Protein AF-A0A1W9L1L9-F1 (afdb_monomer_lite)

Secondary structure (DSSP, 8-state):
---HHHHS-TT--EEEEES-HHHHHHTT-HHHHHHHHTTTTEEEEEPPGGGTT---EEEEETTTEEEEE--TT-S--EEESS-----

pLDDT: mean 75.44, std 13.26, range [32.88, 90.25]

Radius of gy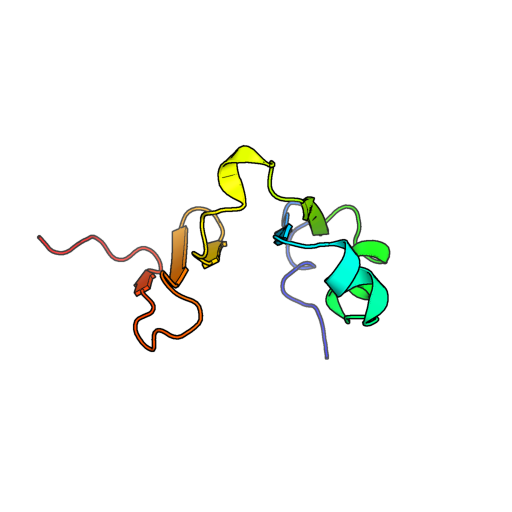ration: 15.03 Å; chains: 1; bounding box: 34×26×41 Å

Sequence (87 aa):
MRSNLALRSRHSRVRILLHNPEKVSRRGHLVMYLSRRLGHFIQIRALAEHHKSIQETFMIADGIGIMHHPYADSLLSTVNFKDRPTA

Foldseek 3Di:
DDPVQQVVDPPQAAEAEDLCVPVVVVVPDPLVVVCVVPVSRYHYYYDDPVCSPQQKDWDDDPVQKIWIDRHPPDPDIDIGRNDDPPD

Structure (mmCIF, N/CA/C/O backbone):
data_AF-A0A1W9L1L9-F1
#
_entry.id   AF-A0A1W9L1L9-F1
#
loop_
_atom_site.group_PDB
_atom_site.id
_atom_site.type_symbol
_atom_site.label_atom_id
_atom_site.label_alt_id
_atom_site.label_comp_id
_atom_site.label_asym_id
_atom_site.label_entity_id
_atom_site.label_seq_id
_atom_site.pdbx_PDB_ins_code
_atom_site.Cartn_x
_atom_site.Cartn_y
_atom_site.Cartn_z
_atom_site.occupancy
_atom_site.B_iso_or_equiv
_atom_site.auth_seq_id
_atom_site.auth_comp_id
_atom_site.auth_asym_id
_atom_site.auth_atom_id
_atom_site.pdbx_PDB_model_num
ATOM 1 N N . MET A 1 1 ? -14.064 14.089 6.657 1.00 37.22 1 MET A N 1
ATOM 2 C CA . MET A 1 1 ? -13.546 13.028 5.763 1.00 37.22 1 MET A CA 1
ATOM 3 C C . MET A 1 1 ? -13.812 11.668 6.410 1.00 37.22 1 MET A C 1
ATOM 5 O O . MET A 1 1 ? -13.140 11.311 7.367 1.00 37.22 1 MET A O 1
ATOM 9 N N . ARG A 1 2 ? -14.892 10.978 6.014 1.00 32.88 2 ARG A N 1
ATOM 10 C CA . ARG A 1 2 ? -15.376 9.758 6.690 1.00 32.88 2 ARG A CA 1
ATOM 11 C C . ARG A 1 2 ? -14.718 8.520 6.074 1.00 32.88 2 ARG A C 1
ATOM 13 O O . ARG A 1 2 ? -14.945 8.219 4.907 1.00 32.88 2 ARG A O 1
ATOM 20 N N . SER A 1 3 ? -13.910 7.816 6.864 1.00 44.41 3 SER A N 1
ATOM 21 C CA . SER A 1 3 ? -13.200 6.571 6.533 1.00 44.41 3 SER A CA 1
ATOM 22 C C . SER A 1 3 ? -14.164 5.382 6.363 1.00 44.41 3 SER A C 1
ATOM 24 O O . SER A 1 3 ? -14.107 4.416 7.113 1.00 44.41 3 SER A O 1
ATOM 26 N N . ASN A 1 4 ? -15.099 5.458 5.416 1.00 54.62 4 ASN A N 1
ATOM 27 C CA . ASN A 1 4 ? -16.194 4.488 5.290 1.00 54.62 4 ASN A CA 1
ATOM 28 C C . ASN A 1 4 ? -15.786 3.164 4.625 1.00 54.62 4 ASN A C 1
ATOM 30 O O . ASN A 1 4 ? -16.534 2.196 4.697 1.00 54.62 4 ASN A O 1
ATOM 34 N N . LEU A 1 5 ? -14.619 3.107 3.982 1.00 55.88 5 LEU A N 1
ATOM 35 C CA . LEU A 1 5 ? -14.182 1.914 3.257 1.00 55.88 5 LEU A CA 1
ATOM 36 C C . LEU A 1 5 ? -13.724 0.798 4.211 1.00 55.88 5 LEU A C 1
ATOM 38 O O . LEU A 1 5 ? -14.133 -0.344 4.061 1.00 55.88 5 LEU A O 1
ATOM 42 N N . ALA A 1 6 ? -12.960 1.141 5.253 1.00 52.41 6 ALA A N 1
ATOM 43 C CA . ALA A 1 6 ? -12.460 0.168 6.231 1.00 52.41 6 ALA A CA 1
ATOM 44 C C . ALA A 1 6 ? -13.506 -0.254 7.283 1.00 52.41 6 ALA A C 1
ATOM 46 O O . ALA A 1 6 ? -13.325 -1.266 7.949 1.00 52.41 6 ALA A O 1
ATOM 47 N N . LEU A 1 7 ? -14.590 0.516 7.445 1.00 53.88 7 LEU A N 1
ATOM 48 C CA . LEU A 1 7 ? -15.603 0.299 8.489 1.00 53.88 7 LEU A CA 1
ATOM 49 C C . LEU A 1 7 ? -16.819 -0.519 8.019 1.00 53.88 7 LEU A C 1
ATOM 51 O O . LEU A 1 7 ? -17.649 -0.894 8.841 1.00 53.88 7 LEU A O 1
ATOM 55 N N . ARG A 1 8 ? -16.949 -0.804 6.716 1.00 54.72 8 ARG A N 1
ATOM 56 C CA . ARG A 1 8 ? -18.119 -1.505 6.149 1.00 54.72 8 ARG A CA 1
ATOM 57 C C . ARG A 1 8 ? -18.136 -3.013 6.392 1.00 54.72 8 ARG A C 1
ATOM 59 O O . ARG A 1 8 ? -19.182 -3.633 6.243 1.00 54.72 8 ARG A O 1
ATOM 66 N N . SER A 1 9 ? -17.013 -3.612 6.779 1.00 57.94 9 SER A N 1
ATOM 67 C CA . SER A 1 9 ? -16.946 -5.036 7.102 1.00 57.94 9 SER A CA 1
ATOM 68 C C . SER A 1 9 ? -15.916 -5.280 8.192 1.00 57.94 9 SER A C 1
ATOM 70 O O . SER A 1 9 ? -14.759 -4.886 8.062 1.00 57.94 9 SER A O 1
ATOM 72 N N . ARG A 1 10 ? -16.313 -6.014 9.239 1.00 57.38 10 ARG A N 1
ATOM 73 C CA . ARG A 1 10 ? -15.411 -6.502 10.297 1.00 57.38 10 ARG A CA 1
ATOM 74 C C . ARG A 1 10 ? -14.257 -7.373 9.765 1.00 57.38 10 ARG A C 1
ATOM 76 O O . ARG A 1 10 ? -13.309 -7.635 10.492 1.00 57.38 10 ARG A O 1
ATOM 83 N N . HIS A 1 11 ? -14.347 -7.824 8.511 1.00 62.22 11 HIS A N 1
ATOM 84 C CA . HI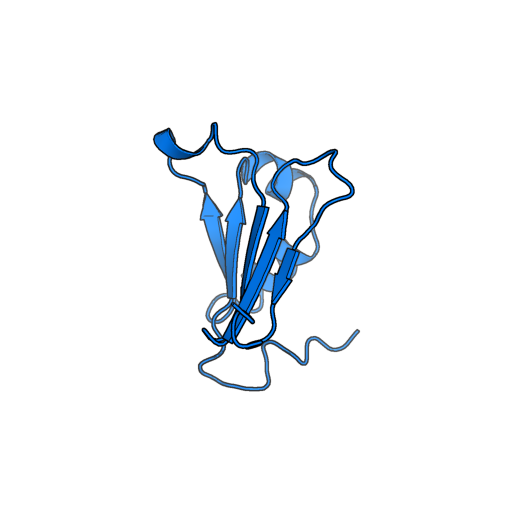S A 1 11 ? -13.333 -8.634 7.832 1.00 62.22 11 HIS A CA 1
ATOM 85 C C . HIS A 1 11 ? -12.471 -7.829 6.842 1.00 62.22 11 HIS A C 1
ATOM 87 O O . HIS A 1 11 ? -11.586 -8.403 6.210 1.00 62.22 11 HIS A O 1
ATOM 93 N N . SER A 1 12 ? -12.711 -6.522 6.680 1.00 69.81 12 SER A N 1
ATOM 94 C CA . SER A 1 12 ? -11.975 -5.694 5.721 1.00 69.81 12 SER A CA 1
ATOM 95 C C . SER A 1 12 ? -10.533 -5.498 6.187 1.00 69.81 12 SER A C 1
ATOM 97 O O . SER A 1 12 ? -10.277 -4.762 7.133 1.00 69.81 12 SER A O 1
ATOM 99 N N . ARG A 1 13 ? -9.563 -6.148 5.542 1.00 82.12 13 ARG A N 1
ATOM 100 C CA . ARG A 1 13 ? -8.158 -6.098 5.970 1.00 82.12 13 ARG A CA 1
ATOM 101 C C . ARG A 1 13 ? -7.291 -5.410 4.930 1.00 82.12 13 ARG A C 1
ATOM 103 O O . ARG A 1 13 ? -7.000 -5.970 3.880 1.00 82.12 13 ARG A O 1
ATOM 110 N N . VAL A 1 14 ? -6.816 -4.221 5.272 1.00 86.06 14 VAL A N 1
ATOM 111 C CA . VAL A 1 14 ? -5.875 -3.438 4.476 1.00 86.06 14 VAL A CA 1
ATOM 112 C C . VAL A 1 14 ? -4.454 -3.805 4.888 1.00 86.06 14 VAL A C 1
ATOM 114 O O . VAL A 1 14 ? -4.078 -3.724 6.060 1.00 86.06 14 VAL A O 1
ATOM 117 N N . ARG A 1 15 ? -3.642 -4.213 3.917 1.00 89.69 15 ARG A N 1
ATOM 118 C CA . ARG A 1 15 ? -2.209 -4.447 4.105 1.00 89.69 15 ARG A CA 1
ATOM 119 C C . ARG A 1 15 ? -1.458 -3.486 3.201 1.00 89.69 15 ARG A C 1
ATO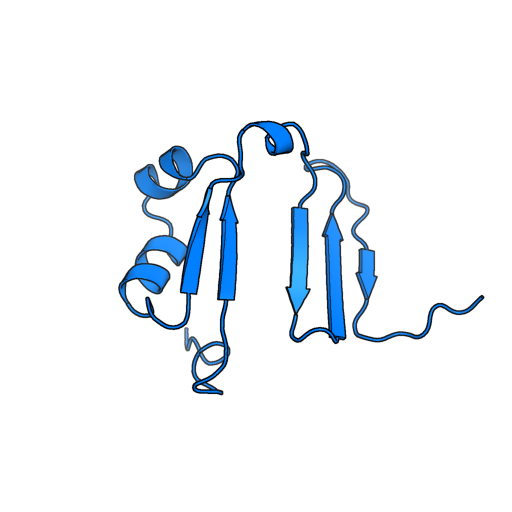M 121 O O . ARG A 1 15 ? -1.674 -3.489 1.997 1.00 89.69 15 ARG A O 1
ATOM 128 N N . ILE A 1 16 ? -0.607 -2.665 3.800 1.00 89.00 16 ILE A N 1
ATOM 129 C CA . ILE A 1 16 ? 0.203 -1.667 3.109 1.00 89.00 16 ILE A CA 1
ATOM 130 C C . ILE A 1 16 ? 1.650 -2.115 3.217 1.00 89.00 16 ILE A C 1
ATOM 132 O O . ILE A 1 16 ? 2.171 -2.297 4.320 1.00 89.00 16 ILE A O 1
ATOM 136 N N . LEU A 1 17 ? 2.286 -2.305 2.070 1.00 90.25 17 LEU A N 1
ATOM 137 C CA . LEU A 1 17 ? 3.680 -2.695 1.982 1.00 90.25 17 LEU A CA 1
ATOM 138 C C . LEU A 1 17 ? 4.511 -1.475 1.574 1.00 90.25 17 LEU A C 1
ATOM 140 O O . LEU A 1 17 ? 4.154 -0.774 0.632 1.00 90.25 17 LEU A O 1
ATOM 144 N N . LEU A 1 18 ? 5.582 -1.190 2.315 1.00 88.31 18 LEU A N 1
ATOM 145 C CA . LEU A 1 18 ? 6.409 0.000 2.127 1.00 88.31 18 LEU A CA 1
ATOM 146 C C . LEU A 1 18 ? 7.868 -0.373 1.858 1.00 88.31 18 LEU A C 1
ATOM 148 O O . LEU A 1 18 ? 8.451 -1.191 2.571 1.00 88.31 18 LEU A O 1
ATOM 152 N N . HIS A 1 19 ? 8.486 0.319 0.900 1.00 85.62 19 HIS A N 1
ATOM 153 C CA . HIS A 1 19 ? 9.930 0.241 0.645 1.00 85.62 19 HIS A CA 1
ATOM 154 C C . HIS A 1 19 ? 10.763 0.766 1.810 1.00 85.62 19 HIS A C 1
ATOM 156 O O . HIS A 1 19 ? 11.787 0.190 2.167 1.00 85.62 19 HIS A O 1
ATOM 162 N N . ASN A 1 20 ? 10.339 1.888 2.392 1.00 81.44 20 ASN A N 1
ATOM 163 C CA . ASN A 1 20 ? 11.075 2.553 3.456 1.00 81.44 20 ASN A CA 1
ATOM 164 C C . ASN A 1 20 ? 10.101 3.075 4.528 1.00 81.44 20 ASN A C 1
ATOM 166 O O . ASN A 1 20 ? 9.689 4.238 4.471 1.00 81.44 20 ASN A O 1
ATOM 170 N N . PRO A 1 21 ? 9.698 2.225 5.490 1.00 79.75 21 PRO A N 1
ATOM 171 C CA . PRO A 1 21 ? 8.767 2.621 6.547 1.00 79.75 21 PRO A CA 1
ATOM 172 C C . PRO A 1 21 ? 9.330 3.735 7.443 1.00 79.75 21 PRO A C 1
ATOM 174 O O . PRO A 1 21 ? 8.561 4.565 7.923 1.00 79.75 21 PRO A O 1
ATOM 177 N N . GLU A 1 22 ? 10.656 3.825 7.601 1.00 81.44 22 GLU A N 1
ATOM 178 C CA . GLU A 1 22 ? 11.320 4.877 8.386 1.00 81.44 22 GLU A CA 1
ATOM 179 C C . GLU A 1 22 ? 11.052 6.274 7.817 1.00 81.44 22 GLU A C 1
ATOM 181 O O . GLU A 1 22 ? 10.689 7.199 8.548 1.00 81.44 22 GLU A O 1
ATOM 186 N N . LYS A 1 23 ? 11.156 6.433 6.490 1.00 79.69 23 LYS A N 1
ATOM 187 C CA . LYS A 1 23 ? 10.838 7.703 5.814 1.00 79.69 23 LYS A CA 1
ATOM 188 C C . LYS A 1 23 ? 9.375 8.105 6.012 1.00 79.69 23 LYS A C 1
ATOM 190 O O . LYS A 1 23 ? 9.085 9.288 6.180 1.00 79.69 23 LYS A O 1
ATOM 195 N N . VAL A 1 24 ? 8.471 7.126 6.007 1.00 77.75 24 VAL A N 1
ATOM 196 C CA . VAL A 1 24 ? 7.027 7.346 6.163 1.00 77.75 24 VAL A CA 1
ATOM 197 C C . VAL A 1 24 ? 6.677 7.699 7.616 1.00 77.75 24 VAL A C 1
ATOM 199 O O . VAL A 1 24 ? 5.859 8.584 7.864 1.00 77.75 24 VAL A O 1
ATOM 202 N N . SER A 1 25 ? 7.333 7.073 8.593 1.00 75.38 25 SER A N 1
ATOM 203 C CA . SER A 1 25 ? 7.125 7.363 10.017 1.00 75.38 25 SER A CA 1
ATOM 204 C C . SER A 1 25 ? 7.528 8.798 10.381 1.00 75.38 25 SER A C 1
ATOM 206 O O . SER A 1 25 ? 6.776 9.514 11.041 1.00 75.38 25 SER A O 1
ATOM 208 N N . ARG A 1 26 ? 8.671 9.268 9.864 1.00 76.81 26 ARG A N 1
ATOM 209 C CA . ARG A 1 26 ? 9.230 10.595 10.190 1.00 76.81 26 ARG A CA 1
ATOM 210 C C . ARG A 1 26 ? 8.409 11.776 9.672 1.00 76.81 26 ARG A C 1
ATOM 212 O O . ARG A 1 26 ? 8.506 12.866 10.220 1.00 76.81 26 ARG A O 1
ATOM 219 N N . ARG A 1 27 ? 7.617 11.579 8.615 1.00 72.69 27 ARG A N 1
ATOM 220 C CA . ARG A 1 27 ? 6.829 12.643 7.969 1.00 72.69 27 ARG A CA 1
ATOM 221 C C . ARG A 1 27 ? 5.417 12.808 8.539 1.00 72.69 27 ARG A C 1
ATOM 223 O O . ARG A 1 27 ? 4.690 13.680 8.077 1.00 72.69 27 ARG A O 1
ATOM 230 N N . GLY A 1 28 ? 5.011 11.985 9.511 1.00 69.25 28 GLY A N 1
ATOM 231 C CA . GLY A 1 28 ? 3.701 12.118 10.158 1.00 69.25 28 GLY A CA 1
ATOM 232 C C . GLY A 1 28 ? 2.514 11.885 9.214 1.00 69.25 28 GLY A C 1
ATOM 233 O O . GLY A 1 28 ? 1.493 12.560 9.321 1.00 69.25 28 GLY A O 1
ATOM 234 N N . HIS A 1 29 ? 2.631 10.953 8.262 1.00 81.12 29 HIS A N 1
ATOM 235 C CA . HIS A 1 29 ? 1.574 10.716 7.277 1.00 81.12 29 HIS A CA 1
ATOM 236 C C . HIS A 1 29 ? 0.255 10.252 7.919 1.00 81.12 29 HIS A C 1
ATOM 238 O O . HIS A 1 29 ? 0.242 9.409 8.819 1.00 81.12 29 HIS A O 1
ATOM 244 N N . LEU A 1 30 ? -0.875 10.720 7.372 1.00 79.81 30 LEU A N 1
ATOM 245 C CA . LEU A 1 30 ? -2.228 10.373 7.831 1.00 79.81 30 LEU A CA 1
ATOM 246 C C . LEU A 1 30 ? -2.470 8.854 7.896 1.00 79.81 30 LEU A C 1
ATOM 248 O O . LEU A 1 30 ? -3.162 8.374 8.789 1.00 79.81 30 LEU A O 1
ATOM 252 N N . VAL A 1 31 ? -1.862 8.081 6.993 1.00 79.25 31 VAL A N 1
ATOM 253 C CA . VAL A 1 31 ? -1.935 6.610 6.990 1.00 79.25 31 VAL A CA 1
ATOM 254 C C . VAL A 1 31 ? -1.350 5.994 8.265 1.00 79.25 31 VAL A C 1
ATOM 256 O O . VAL A 1 31 ? -1.934 5.050 8.791 1.00 79.25 31 VAL A O 1
ATOM 259 N N . MET A 1 32 ? -0.256 6.542 8.801 1.00 82.00 32 MET A N 1
ATOM 260 C CA . MET A 1 32 ? 0.347 6.064 10.053 1.00 82.00 32 MET A CA 1
ATOM 261 C C . MET A 1 32 ? -0.559 6.367 11.248 1.00 82.00 32 MET A C 1
ATOM 263 O O . MET A 1 32 ? -0.699 5.560 12.162 1.00 82.00 32 MET A O 1
ATOM 267 N N . TYR A 1 33 ? -1.226 7.521 11.234 1.00 82.56 33 TYR A N 1
ATOM 268 C CA . TYR A 1 33 ? -2.217 7.848 12.255 1.00 82.56 33 TYR A CA 1
ATOM 269 C C . TYR A 1 33 ? -3.426 6.901 12.188 1.00 82.56 33 TYR A C 1
ATOM 271 O O . TYR A 1 33 ? -3.870 6.363 13.204 1.00 82.56 33 TYR A O 1
ATOM 279 N N . LEU A 1 34 ? -3.934 6.648 10.979 1.00 79.50 34 LEU A N 1
ATOM 280 C CA . LEU A 1 34 ? -5.058 5.742 10.758 1.00 79.50 34 LEU A CA 1
ATOM 281 C C . LEU A 1 34 ? -4.720 4.299 11.131 1.00 79.50 34 LEU A C 1
ATOM 283 O O . LEU A 1 34 ? -5.565 3.635 11.727 1.00 79.50 34 LEU A O 1
ATOM 2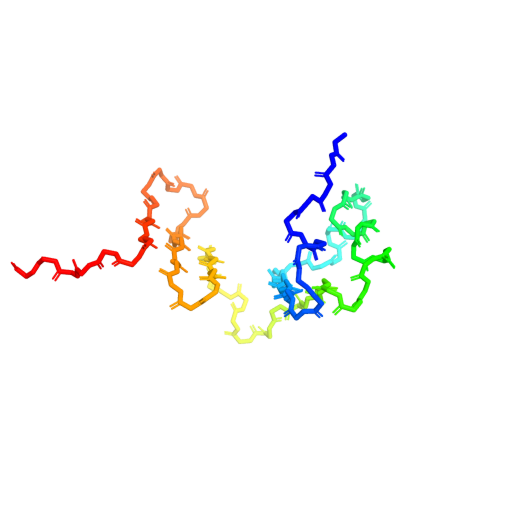87 N N . SER A 1 35 ? -3.505 3.824 10.844 1.00 80.06 35 SER A N 1
ATOM 288 C CA . SER A 1 35 ? -3.092 2.471 11.220 1.00 80.06 35 SER A CA 1
ATOM 289 C C . SER A 1 35 ? -3.030 2.289 12.732 1.00 80.06 35 SER A C 1
ATOM 291 O O . SER A 1 35 ? -3.483 1.264 13.229 1.00 80.06 35 SER A O 1
ATOM 293 N N . ARG A 1 36 ? -2.577 3.299 13.488 1.00 81.69 36 ARG A N 1
ATOM 294 C CA . ARG A 1 36 ? -2.607 3.258 14.960 1.00 81.69 36 ARG A CA 1
ATOM 295 C C . ARG A 1 36 ? -4.033 3.206 15.507 1.00 81.69 36 ARG A C 1
ATOM 297 O O . ARG A 1 36 ? -4.287 2.490 16.468 1.00 81.69 36 ARG A O 1
ATOM 304 N N . ARG A 1 37 ? -4.968 3.938 14.893 1.00 81.50 37 ARG A N 1
ATOM 305 C CA . ARG A 1 37 ? -6.372 3.992 15.337 1.00 81.50 37 ARG A CA 1
ATOM 306 C C . ARG A 1 37 ? -7.190 2.765 14.923 1.00 81.50 37 ARG A C 1
ATOM 308 O O . ARG A 1 37 ? -8.155 2.422 15.593 1.00 81.50 37 ARG A O 1
ATOM 315 N N . LEU A 1 38 ? -6.821 2.123 13.817 1.00 80.31 38 LEU A N 1
ATOM 316 C CA . LEU A 1 38 ? -7.548 1.012 13.197 1.00 80.31 38 LEU A CA 1
ATOM 317 C C . LEU A 1 38 ? -6.666 -0.240 13.075 1.00 80.31 38 LEU A C 1
ATOM 319 O O . LEU A 1 38 ? -6.766 -0.962 12.087 1.00 80.31 38 LEU A O 1
ATOM 323 N N . GLY A 1 39 ? -5.795 -0.502 14.054 1.00 70.00 39 GLY A N 1
ATOM 324 C CA . GLY A 1 39 ? -4.720 -1.504 13.947 1.00 70.00 39 GLY A CA 1
ATOM 325 C C . GLY A 1 39 ? -5.164 -2.935 13.620 1.00 70.00 39 GLY A C 1
ATOM 326 O O . GLY A 1 39 ? -4.400 -3.696 13.029 1.00 70.00 39 GLY A O 1
ATOM 327 N N . HIS A 1 40 ? -6.414 -3.302 13.919 1.00 75.69 40 HIS A N 1
ATOM 328 C CA . HIS A 1 40 ? -6.981 -4.589 13.495 1.00 75.69 40 HIS A CA 1
ATOM 329 C C . HIS A 1 40 ? -7.284 -4.655 11.988 1.00 75.69 40 HIS A C 1
ATOM 331 O O . HIS A 1 40 ? -7.221 -5.731 11.393 1.00 75.69 40 HIS A O 1
ATOM 337 N N . PHE A 1 41 ? -7.569 -3.513 11.364 1.00 81.38 41 PHE A N 1
ATOM 338 C CA . PHE A 1 41 ? -7.953 -3.395 9.958 1.00 81.38 41 PHE A CA 1
ATOM 339 C C . PHE A 1 41 ? -6.781 -3.011 9.055 1.00 81.38 41 PHE A C 1
ATOM 341 O O . PHE A 1 41 ? -6.772 -3.413 7.897 1.00 81.38 41 PHE A O 1
ATOM 348 N N . ILE A 1 42 ? -5.795 -2.254 9.552 1.00 85.81 42 ILE A N 1
ATOM 349 C CA . ILE A 1 42 ? -4.677 -1.741 8.747 1.00 85.81 42 ILE A CA 1
ATOM 350 C C . ILE A 1 42 ? -3.351 -2.266 9.289 1.00 85.81 42 ILE A C 1
ATOM 352 O O . ILE A 1 42 ? -2.962 -1.964 10.414 1.00 85.81 42 ILE A O 1
ATOM 356 N N . GLN A 1 43 ? -2.619 -2.999 8.454 1.00 87.00 43 GLN A N 1
ATOM 357 C CA . GLN A 1 43 ? -1.270 -3.471 8.758 1.00 87.00 43 GLN A CA 1
ATOM 358 C C . GLN A 1 43 ? -0.266 -2.828 7.816 1.00 87.00 43 GLN A C 1
ATOM 360 O O . GLN A 1 43 ? -0.404 -2.941 6.600 1.00 87.00 43 GLN A O 1
ATOM 365 N N . ILE A 1 44 ? 0.763 -2.203 8.379 1.00 87.44 44 ILE A N 1
ATOM 366 C CA . ILE A 1 44 ? 1.880 -1.640 7.623 1.00 87.44 44 ILE A CA 1
ATOM 367 C C . ILE A 1 44 ? 3.071 -2.582 7.773 1.00 87.44 44 ILE A C 1
ATOM 369 O O . ILE A 1 44 ? 3.398 -2.988 8.888 1.00 87.44 44 ILE A O 1
ATOM 373 N N . ARG A 1 45 ? 3.692 -2.964 6.657 1.00 87.94 45 ARG A N 1
ATOM 374 C CA . ARG A 1 45 ? 4.833 -3.884 6.616 1.00 87.94 45 ARG A CA 1
ATOM 375 C C . ARG A 1 45 ? 5.961 -3.302 5.775 1.00 87.94 45 ARG A C 1
ATOM 377 O O . ARG A 1 45 ? 5.711 -2.568 4.823 1.00 87.94 45 ARG A O 1
ATOM 384 N N . ALA A 1 46 ? 7.191 -3.659 6.122 1.00 88.44 46 ALA A N 1
ATOM 385 C CA . ALA A 1 46 ? 8.349 -3.405 5.279 1.00 88.44 46 ALA A CA 1
ATOM 386 C C . ALA A 1 46 ? 8.457 -4.485 4.196 1.00 88.44 46 ALA A C 1
ATOM 388 O O . ALA A 1 46 ? 8.134 -5.650 4.449 1.00 88.44 46 ALA A O 1
ATOM 389 N N . LEU A 1 47 ? 8.939 -4.105 3.015 1.00 88.50 47 LEU A N 1
ATOM 390 C CA . LEU A 1 47 ? 9.435 -5.065 2.032 1.00 88.50 47 LEU A CA 1
ATOM 391 C C . LEU A 1 47 ? 10.597 -5.865 2.616 1.00 88.50 47 LEU A C 1
ATOM 393 O O . LEU A 1 47 ? 11.457 -5.322 3.312 1.00 88.50 47 LEU A O 1
ATOM 397 N N . ALA A 1 48 ? 10.629 -7.155 2.298 1.00 87.06 48 ALA A N 1
ATOM 398 C CA . ALA A 1 48 ? 11.796 -7.972 2.577 1.00 87.06 48 ALA A CA 1
ATOM 399 C C . ALA A 1 48 ? 12.985 -7.495 1.725 1.00 87.06 48 ALA A C 1
ATOM 401 O O . ALA A 1 48 ? 12.786 -7.023 0.606 1.00 87.06 48 ALA A O 1
ATOM 402 N N . GLU A 1 49 ? 14.212 -7.641 2.236 1.00 83.00 49 GLU A N 1
ATOM 403 C CA . GLU A 1 49 ? 15.433 -7.127 1.586 1.00 83.00 49 GLU A CA 1
ATOM 404 C C . GLU A 1 49 ? 15.555 -7.541 0.113 1.00 83.00 49 GLU A C 1
ATOM 406 O O . GLU A 1 49 ? 15.837 -6.709 -0.744 1.00 83.00 49 GLU A O 1
ATOM 411 N N . HIS A 1 50 ? 15.241 -8.800 -0.199 1.00 84.88 50 HIS A N 1
ATOM 412 C CA . HIS A 1 50 ? 15.322 -9.358 -1.551 1.00 84.88 50 HIS A CA 1
ATOM 413 C C . HIS A 1 50 ? 14.322 -8.746 -2.549 1.00 84.88 50 HIS A C 1
ATOM 415 O O . HIS A 1 50 ? 14.517 -8.875 -3.751 1.00 84.88 50 HIS A O 1
ATOM 421 N N . HIS A 1 51 ? 13.283 -8.055 -2.075 1.00 81.69 51 HIS A N 1
ATOM 422 C CA . HIS A 1 51 ? 12.285 -7.396 -2.921 1.00 81.69 51 HIS A CA 1
ATOM 423 C C . HIS A 1 51 ? 12.457 -5.871 -2.988 1.00 81.69 51 HIS A C 1
ATOM 425 O O . HIS A 1 51 ? 11.681 -5.199 -3.662 1.00 81.69 51 HIS A O 1
ATOM 431 N N . LYS A 1 52 ? 13.453 -5.284 -2.308 1.00 80.81 52 LYS A N 1
ATOM 432 C CA . LYS A 1 52 ? 13.626 -3.820 -2.288 1.00 80.81 52 LYS A CA 1
ATOM 433 C C . LYS A 1 52 ? 14.003 -3.215 -3.642 1.00 80.81 52 LYS A C 1
ATOM 435 O O . LYS A 1 52 ? 13.788 -2.019 -3.822 1.00 80.81 52 LYS A O 1
ATOM 440 N N . SER A 1 53 ? 14.560 -4.009 -4.556 1.00 82.19 53 SER A N 1
ATOM 441 C CA . SER A 1 53 ? 14.927 -3.596 -5.918 1.00 82.19 53 SER A CA 1
ATOM 442 C C . SER A 1 53 ? 13.729 -3.460 -6.863 1.00 82.19 53 SER A C 1
ATOM 444 O O . SER A 1 53 ? 13.860 -2.831 -7.912 1.00 82.19 53 SER A O 1
ATOM 446 N N . ILE A 1 54 ? 12.567 -4.016 -6.504 1.00 81.94 54 ILE A N 1
ATOM 447 C CA . ILE A 1 54 ? 11.346 -3.952 -7.313 1.00 81.94 54 ILE A CA 1
ATOM 448 C C . ILE A 1 54 ? 10.714 -2.578 -7.121 1.00 81.94 54 ILE A C 1
ATOM 450 O O . ILE A 1 54 ? 10.139 -2.318 -6.080 1.00 81.94 54 ILE A O 1
ATOM 454 N N . GLN A 1 55 ? 10.801 -1.693 -8.110 1.00 80.50 55 GLN A N 1
ATOM 455 C CA . GLN A 1 55 ? 10.248 -0.331 -8.007 1.00 80.50 55 GLN A CA 1
ATOM 456 C C . GLN A 1 55 ? 8.752 -0.246 -8.346 1.00 80.50 55 GLN A C 1
ATOM 458 O O . GLN A 1 55 ? 8.174 0.840 -8.392 1.00 80.50 55 GLN A O 1
ATOM 463 N N . GLU A 1 56 ? 8.128 -1.391 -8.594 1.00 84.25 56 GLU A N 1
ATOM 464 C CA . GLU A 1 56 ? 6.730 -1.482 -8.974 1.00 84.25 56 GLU A CA 1
ATOM 465 C C . GLU A 1 56 ? 5.818 -1.210 -7.778 1.00 84.25 56 GLU A C 1
ATOM 467 O O . GLU A 1 56 ? 6.071 -1.628 -6.647 1.00 84.25 56 GLU A O 1
ATOM 472 N N . THR A 1 57 ? 4.698 -0.546 -8.040 1.00 87.94 57 THR A N 1
ATOM 473 C CA . THR A 1 57 ? 3.625 -0.370 -7.065 1.00 87.94 57 THR A CA 1
ATOM 474 C C . THR A 1 57 ? 2.390 -1.102 -7.551 1.00 87.94 57 THR A C 1
ATOM 476 O O . THR A 1 57 ? 1.979 -0.964 -8.700 1.00 87.94 57 THR A O 1
ATOM 479 N N . PHE A 1 58 ? 1.757 -1.867 -6.670 1.00 88.62 58 PHE A N 1
ATOM 480 C CA . PHE A 1 58 ? 0.506 -2.532 -6.994 1.00 88.62 58 PHE A CA 1
ATOM 481 C C . PHE A 1 58 ? -0.474 -2.491 -5.829 1.00 88.62 58 PHE A C 1
ATOM 483 O O . PHE A 1 58 ? -0.100 -2.348 -4.664 1.00 88.62 58 PHE A O 1
ATOM 490 N N . MET A 1 59 ? -1.752 -2.639 -6.155 1.00 89.62 59 MET A N 1
ATOM 491 C CA . MET A 1 59 ? -2.843 -2.756 -5.201 1.00 89.62 59 MET A CA 1
ATOM 492 C C . MET A 1 59 ? -3.752 -3.892 -5.639 1.00 89.62 59 MET A C 1
ATOM 494 O O . MET A 1 59 ? -4.151 -3.956 -6.797 1.00 89.62 59 MET A O 1
ATOM 498 N N . ILE A 1 60 ? -4.104 -4.758 -4.694 1.00 87.38 60 ILE A N 1
ATOM 499 C CA . ILE A 1 60 ? -5.088 -5.820 -4.891 1.00 87.38 60 ILE A CA 1
ATOM 500 C C . ILE A 1 60 ? -6.288 -5.503 -4.002 1.00 87.38 60 ILE A C 1
ATOM 502 O O . ILE A 1 60 ? -6.121 -5.247 -2.808 1.00 87.38 60 ILE A O 1
ATOM 506 N N . ALA A 1 61 ? -7.487 -5.530 -4.578 1.00 86.38 61 ALA A N 1
ATOM 507 C CA . ALA A 1 61 ? -8.739 -5.248 -3.886 1.00 86.38 61 ALA A CA 1
ATOM 508 C C . ALA A 1 61 ? -9.666 -6.467 -3.952 1.00 86.38 61 ALA A C 1
ATOM 510 O O . ALA A 1 61 ? -10.053 -6.893 -5.039 1.00 86.38 61 ALA A O 1
ATOM 511 N N . ASP A 1 62 ? -9.986 -7.042 -2.788 1.00 79.50 62 ASP A N 1
ATOM 512 C CA . ASP A 1 62 ? -10.980 -8.111 -2.584 1.00 79.50 62 ASP A CA 1
ATOM 513 C C . ASP A 1 62 ? -10.873 -9.324 -3.531 1.00 79.50 62 ASP A C 1
ATOM 515 O O . ASP A 1 62 ? -11.852 -10.022 -3.785 1.00 79.50 62 ASP A O 1
ATOM 519 N N . GLY A 1 63 ? -9.677 -9.583 -4.073 1.00 76.31 63 GLY A N 1
ATOM 520 C CA . GLY A 1 63 ? -9.436 -10.649 -5.053 1.00 76.31 63 GLY A CA 1
ATOM 521 C C . GLY A 1 63 ? -10.108 -10.428 -6.415 1.00 76.31 63 GLY A C 1
ATOM 522 O O . GLY A 1 63 ? -10.118 -11.338 -7.236 1.00 76.31 63 GLY A O 1
ATOM 523 N N . ILE A 1 64 ? -10.675 -9.244 -6.655 1.00 80.12 64 ILE A N 1
ATOM 524 C CA . ILE A 1 64 ? -11.413 -8.899 -7.878 1.00 80.12 64 ILE A CA 1
ATOM 525 C C . ILE A 1 64 ? -10.792 -7.732 -8.640 1.00 80.12 64 ILE A C 1
ATOM 527 O O . ILE A 1 64 ? -11.101 -7.552 -9.811 1.00 80.12 64 ILE A O 1
ATOM 531 N N . GLY A 1 65 ? -9.950 -6.932 -7.988 1.00 81.81 65 GLY A N 1
ATOM 532 C CA . GLY A 1 65 ? -9.325 -5.766 -8.591 1.00 81.81 65 GLY A CA 1
ATOM 533 C C . GLY A 1 65 ? -7.812 -5.799 -8.459 1.00 81.81 65 GLY A C 1
ATOM 534 O O . GLY A 1 65 ? -7.294 -6.148 -7.394 1.00 81.81 65 GLY A O 1
ATOM 535 N N . ILE A 1 66 ? -7.118 -5.386 -9.517 1.00 87.81 66 ILE A N 1
ATOM 536 C CA . ILE A 1 66 ? -5.688 -5.095 -9.497 1.00 87.81 66 ILE A CA 1
ATOM 537 C C . ILE A 1 66 ? -5.426 -3.726 -10.121 1.00 87.81 66 ILE A C 1
ATOM 539 O O . ILE A 1 66 ? -5.937 -3.399 -11.188 1.00 87.81 66 ILE A O 1
ATOM 543 N N . MET A 1 67 ? -4.610 -2.928 -9.446 1.00 87.19 67 MET A N 1
ATOM 544 C CA . MET A 1 67 ? -3.943 -1.771 -10.027 1.00 87.19 67 MET A CA 1
ATOM 545 C C . MET A 1 67 ? -2.451 -2.063 -10.018 1.00 87.19 67 MET A C 1
ATOM 547 O O . MET A 1 67 ? -1.913 -2.437 -8.977 1.00 87.19 67 MET A O 1
ATOM 551 N N . HIS A 1 68 ? -1.791 -1.903 -11.158 1.00 87.88 68 HIS A N 1
ATOM 552 C CA . HIS A 1 68 ? -0.354 -2.100 -11.305 1.00 87.88 68 HIS A CA 1
ATOM 553 C C . HIS A 1 68 ? 0.270 -0.876 -11.959 1.00 87.88 68 HIS A C 1
ATOM 555 O O . HIS A 1 68 ? -0.203 -0.377 -12.981 1.00 87.88 68 HIS A O 1
ATOM 561 N N . HIS A 1 69 ? 1.326 -0.390 -11.327 1.00 85.56 69 HIS A N 1
ATOM 562 C CA . HIS A 1 69 ? 2.106 0.756 -11.733 1.00 85.56 69 HIS A CA 1
ATOM 563 C C . HIS A 1 69 ? 3.579 0.323 -11.796 1.00 85.56 69 HIS A C 1
ATOM 565 O O . HIS A 1 69 ? 4.225 0.196 -10.752 1.00 85.56 69 HIS A O 1
ATOM 571 N N . PRO A 1 70 ? 4.102 0.027 -12.997 1.00 79.50 70 PRO A N 1
ATOM 572 C CA . PRO A 1 70 ? 5.384 -0.654 -13.161 1.00 79.50 70 PRO A CA 1
ATOM 573 C C . PRO A 1 70 ? 6.599 0.233 -12.852 1.00 79.50 70 PRO A C 1
ATOM 575 O O . PRO A 1 70 ? 7.636 -0.274 -12.442 1.00 79.50 70 PRO A O 1
ATOM 578 N N . TYR A 1 71 ? 6.492 1.556 -12.999 1.00 77.94 71 TYR A N 1
ATOM 579 C CA . TYR A 1 71 ? 7.604 2.474 -12.734 1.00 77.94 71 TYR A CA 1
ATOM 580 C C . TYR A 1 71 ? 7.089 3.769 -12.129 1.00 77.94 71 TYR A C 1
ATOM 582 O O . TYR A 1 71 ? 6.101 4.301 -12.622 1.00 77.94 71 TYR A O 1
ATOM 590 N N . ALA A 1 72 ? 7.798 4.301 -11.132 1.00 67.81 72 ALA A N 1
ATOM 591 C CA . ALA A 1 72 ? 7.416 5.523 -10.420 1.00 67.81 72 ALA A CA 1
ATOM 592 C C . ALA A 1 72 ? 7.224 6.757 -11.329 1.00 67.81 72 ALA A C 1
ATOM 594 O O . ALA A 1 72 ? 6.445 7.641 -10.986 1.00 67.81 72 ALA A O 1
ATOM 595 N N . ASP A 1 73 ? 7.892 6.787 -12.487 1.00 66.69 73 ASP A N 1
ATOM 596 C CA . ASP A 1 73 ? 7.834 7.891 -13.456 1.00 66.69 73 ASP A CA 1
ATOM 597 C C . ASP A 1 73 ? 6.985 7.564 -14.702 1.00 66.69 73 ASP A C 1
ATOM 599 O O . ASP A 1 73 ? 6.935 8.338 -15.659 1.00 66.69 73 ASP A O 1
ATOM 603 N N . SER A 1 74 ? 6.314 6.408 -14.730 1.00 66.31 74 SER A N 1
ATOM 604 C CA . SER A 1 74 ? 5.510 5.983 -15.879 1.00 66.31 74 SER A CA 1
ATOM 605 C C . SER A 1 74 ? 4.087 6.530 -15.801 1.00 66.31 74 SER A C 1
ATOM 607 O O . SER A 1 74 ? 3.379 6.319 -14.826 1.00 66.31 74 SER A O 1
ATOM 609 N N . LEU A 1 75 ? 3.595 7.137 -16.881 1.00 62.47 75 LEU A N 1
ATOM 610 C CA . LEU A 1 75 ? 2.163 7.443 -17.031 1.00 62.47 75 LEU A CA 1
ATOM 611 C C . LEU A 1 75 ? 1.310 6.190 -17.298 1.00 62.47 75 LEU A C 1
ATOM 613 O O . LEU A 1 75 ? 0.087 6.234 -17.173 1.00 62.47 75 LEU A O 1
ATOM 617 N N . LEU A 1 76 ? 1.939 5.065 -17.647 1.00 70.88 76 LEU A N 1
ATOM 618 C CA . LEU A 1 76 ? 1.255 3.806 -17.917 1.00 70.88 76 LEU A CA 1
ATOM 619 C C . LEU A 1 76 ? 0.992 3.075 -16.603 1.0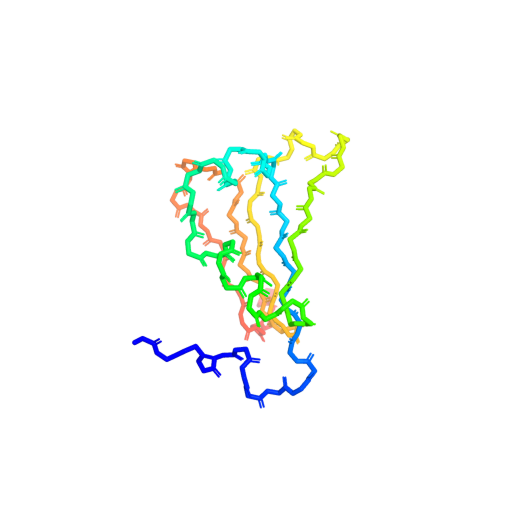0 70.88 76 LEU A C 1
ATOM 621 O O . LEU A 1 76 ? 1.917 2.571 -15.968 1.00 70.88 76 LEU A O 1
ATOM 625 N N . SER A 1 77 ? -0.279 3.024 -16.214 1.00 78.75 77 SER A N 1
ATOM 626 C CA . SER A 1 77 ? -0.786 2.210 -15.109 1.00 78.75 77 SER A CA 1
ATOM 627 C C . SER A 1 77 ? -1.910 1.330 -15.633 1.00 78.75 77 SER A C 1
ATOM 629 O O . SER A 1 77 ? -2.780 1.815 -16.354 1.00 78.75 77 SER A O 1
ATOM 631 N N . THR A 1 78 ? -1.915 0.056 -15.256 1.00 80.31 78 THR A N 1
ATOM 632 C CA . THR A 1 78 ? -3.007 -0.857 -15.608 1.00 80.31 78 THR A CA 1
ATOM 633 C C . THR A 1 78 ? -3.954 -0.971 -14.429 1.00 80.31 78 THR A C 1
ATOM 635 O O . THR A 1 78 ? -3.518 -1.145 -13.291 1.00 80.31 78 THR A O 1
ATOM 638 N N . VAL A 1 79 ? -5.254 -0.890 -14.696 1.00 83.06 79 VAL A N 1
ATOM 639 C CA . VAL A 1 79 ? -6.296 -1.118 -13.697 1.00 83.06 79 VAL A CA 1
ATOM 640 C C . VAL A 1 79 ? -7.292 -2.113 -14.271 1.00 83.06 79 VAL A C 1
ATOM 642 O O . VAL A 1 79 ? -7.810 -1.902 -15.361 1.00 83.06 79 VAL A O 1
ATOM 645 N N . ASN A 1 80 ? -7.549 -3.198 -13.549 1.00 80.62 80 ASN A N 1
ATOM 646 C CA . ASN A 1 80 ? -8.543 -4.201 -13.911 1.00 80.62 80 ASN A CA 1
ATOM 647 C C . ASN A 1 80 ? -9.451 -4.437 -12.699 1.00 80.62 80 ASN A C 1
ATOM 649 O O . ASN A 1 80 ? -8.956 -4.690 -11.601 1.00 80.62 80 ASN A O 1
ATOM 653 N N . PHE A 1 81 ? -10.768 -4.356 -12.899 1.00 73.31 81 PHE A N 1
ATOM 654 C CA . PHE A 1 81 ? -11.791 -4.566 -11.871 1.00 73.31 81 PHE A CA 1
ATOM 655 C C . PHE A 1 81 ? -12.678 -5.775 -12.177 1.00 73.31 81 PHE A C 1
ATOM 657 O O . PHE A 1 81 ? -13.899 -5.689 -12.038 1.00 73.31 81 PHE A O 1
ATOM 664 N N . LYS A 1 82 ? -12.055 -6.906 -12.542 1.00 66.81 82 LYS A N 1
ATOM 665 C CA . LYS A 1 82 ? -12.702 -8.182 -12.897 1.00 66.81 82 LYS A CA 1
ATOM 666 C C . LYS A 1 82 ? -13.138 -8.264 -14.364 1.00 66.81 82 LYS A C 1
ATOM 668 O O . LYS A 1 82 ? -14.009 -9.069 -14.700 1.00 66.81 82 LYS A O 1
ATOM 673 N N . ASP A 1 83 ? -12.500 -7.485 -15.231 1.00 60.16 83 ASP A N 1
ATOM 674 C CA . ASP A 1 83 ? -12.646 -7.655 -16.671 1.00 60.16 83 ASP A CA 1
ATOM 675 C C . ASP A 1 83 ? -12.004 -8.983 -17.077 1.00 60.16 83 ASP A C 1
ATOM 677 O O . ASP A 1 83 ? -10.853 -9.281 -16.730 1.00 60.16 83 ASP A O 1
ATOM 681 N N . ARG A 1 84 ? -12.771 -9.803 -17.804 1.00 51.78 84 ARG A N 1
ATOM 682 C CA . ARG A 1 84 ? -12.236 -10.981 -18.493 1.00 51.78 84 ARG A CA 1
ATOM 683 C C . ARG A 1 84 ? -11.152 -10.469 -19.450 1.00 51.78 84 ARG A C 1
ATOM 685 O O . ARG A 1 84 ? -11.460 -9.549 -20.204 1.00 51.78 84 ARG A O 1
ATOM 692 N N . PRO A 1 85 ? -9.923 -11.014 -19.450 1.00 50.53 85 PRO A N 1
ATOM 693 C CA . PRO A 1 85 ? -8.976 -10.685 -20.504 1.00 50.53 85 PRO A CA 1
ATOM 694 C C . PRO A 1 85 ? -9.624 -11.083 -21.831 1.00 50.53 85 PRO A C 1
ATOM 696 O O . PRO A 1 85 ? -9.890 -12.263 -22.065 1.00 50.53 85 PRO A O 1
ATOM 699 N N . THR A 1 86 ? 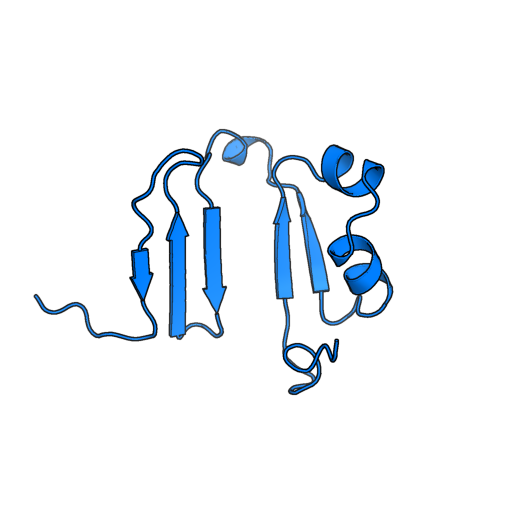-9.975 -10.093 -22.645 1.00 48.28 86 THR A N 1
ATOM 700 C CA . THR A 1 86 ? -10.421 -10.333 -24.013 1.00 48.28 86 THR A CA 1
ATOM 701 C C . THR A 1 86 ? -9.182 -10.784 -24.777 1.00 48.28 86 THR A C 1
ATOM 703 O O . THR A 1 86 ? -8.249 -9.999 -24.944 1.00 48.28 86 THR A O 1
ATOM 706 N N . ALA A 1 87 ? -9.142 -12.079 -25.094 1.00 47.25 87 ALA A N 1
ATOM 707 C CA . ALA A 1 87 ? -8.153 -12.678 -25.982 1.00 47.25 87 ALA A CA 1
ATOM 708 C C . ALA A 1 87 ? -8.323 -12.163 -27.416 1.00 47.25 87 ALA A C 1
ATOM 710 O O . ALA A 1 87 ? -9.475 -11.823 -27.778 1.00 47.25 87 ALA A O 1
#